Protein AF-A0A177NSL2-F1 (afdb_monomer_lite)

Foldseek 3Di:
DQPPVRDDDDDPVCVCVVVLVVQLVVQLVVVCVVVVVDPPCSVVSSVVSNVVVVVVVVVVVVVVVPPDD

Organism: NCBI:txid980561

Secondary structure (DSSP, 8-state):
---TTS-----TTTHHHHHHHHHHHHHHHHHHHHTTT-TT-HHHHHHHHHHHHHHHHHHHHHHTTS---

Structure (mmCIF, N/CA/C/O backbone):
data_AF-A0A177NSL2-F1
#
_entry.id   AF-A0A177NSL2-F1
#
loop_
_atom_site.group_PDB
_atom_site.id
_atom_site.type_symbol
_atom_site.label_atom_id
_atom_site.label_alt_id
_atom_site.label_comp_id
_atom_site.label_asym_id
_atom_site.label_entity_id
_atom_site.label_seq_id
_atom_site.pdbx_PDB_ins_code
_atom_site.Cartn_x
_atom_site.Cartn_y
_atom_site.Cartn_z
_atom_site.occupancy
_atom_site.B_iso_or_equiv
_atom_site.auth_seq_id
_atom_site.auth_comp_id
_atom_site.auth_asym_id
_atom_site.auth_atom_id
_atom_site.pdbx_PDB_model_num
ATOM 1 N N . MET A 1 1 ? -0.413 -27.516 -13.150 1.00 39.72 1 MET A N 1
ATOM 2 C CA . MET A 1 1 ? -1.028 -26.602 -12.166 1.00 39.72 1 MET A CA 1
ATOM 3 C C . MET A 1 1 ? -0.123 -25.389 -12.019 1.00 39.72 1 MET A C 1
ATOM 5 O O . MET A 1 1 ? 0.711 -25.342 -11.126 1.00 39.72 1 MET A O 1
ATOM 9 N N . THR A 1 2 ? -0.211 -24.450 -12.955 1.00 42.16 2 THR A N 1
ATOM 10 C CA . THR A 1 2 ? 0.432 -23.139 -12.833 1.00 42.16 2 THR A CA 1
ATOM 11 C C . THR A 1 2 ? -0.388 -22.359 -11.821 1.00 42.16 2 THR A C 1
ATOM 13 O O . THR A 1 2 ? -1.603 -22.224 -11.967 1.00 42.16 2 THR A O 1
ATOM 16 N N . THR A 1 3 ? 0.249 -21.953 -10.729 1.00 40.81 3 THR A N 1
ATOM 17 C CA . THR A 1 3 ? -0.381 -21.136 -9.696 1.00 40.81 3 THR A CA 1
ATOM 18 C C . THR A 1 3 ? -1.040 -19.923 -10.350 1.00 40.81 3 THR A C 1
ATOM 20 O O . THR A 1 3 ? -0.556 -19.411 -11.355 1.00 40.81 3 THR A O 1
ATOM 23 N N . LYS A 1 4 ? -2.137 -19.431 -9.771 1.00 49.47 4 LYS A N 1
ATOM 24 C CA . LYS A 1 4 ? -2.878 -18.222 -10.191 1.00 49.47 4 LYS A CA 1
ATOM 25 C C . LYS A 1 4 ? -2.037 -16.928 -10.298 1.00 49.47 4 LYS A C 1
ATOM 27 O O . LYS A 1 4 ? -2.571 -15.877 -10.613 1.00 49.47 4 LYS A O 1
ATOM 32 N N . TYR A 1 5 ? -0.735 -17.022 -10.034 1.00 46.50 5 TYR A N 1
ATOM 33 C CA . TYR A 1 5 ? 0.280 -15.974 -10.130 1.00 46.50 5 TYR A CA 1
ATOM 34 C C . TYR A 1 5 ? 1.424 -16.354 -11.094 1.00 46.50 5 TYR A C 1
ATOM 36 O O . TYR A 1 5 ? 2.513 -15.796 -11.016 1.00 46.50 5 TYR A O 1
ATOM 44 N N . GLY A 1 6 ? 1.219 -17.376 -11.931 1.00 50.47 6 GLY A N 1
ATOM 45 C CA . GLY A 1 6 ? 2.263 -18.085 -12.672 1.00 50.47 6 GLY A CA 1
ATOM 46 C C . GLY A 1 6 ? 2.297 -17.832 -14.177 1.00 50.47 6 GLY A C 1
A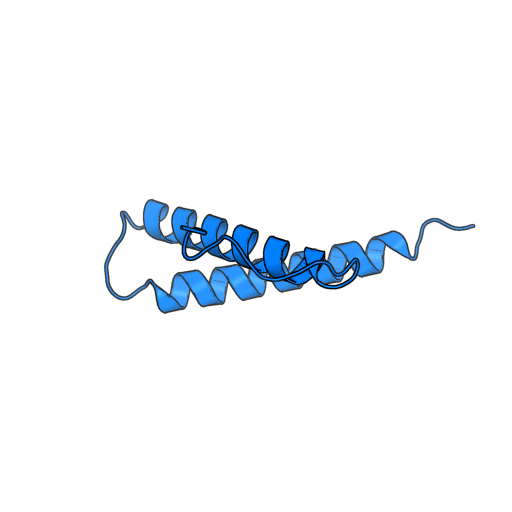TOM 47 O O . GLY A 1 6 ? 2.985 -18.570 -14.869 1.00 50.47 6 GLY A O 1
ATOM 48 N N . LEU A 1 7 ? 1.577 -16.842 -14.702 1.00 52.25 7 LEU A N 1
ATOM 49 C CA . LEU A 1 7 ? 1.627 -16.450 -16.113 1.00 52.25 7 LEU A CA 1
ATOM 50 C C . LEU A 1 7 ? 1.273 -14.965 -16.236 1.00 52.25 7 LEU A C 1
ATOM 52 O O . LEU A 1 7 ? 0.348 -14.518 -15.568 1.00 52.25 7 LEU A O 1
ATOM 56 N N . LEU A 1 8 ? 1.979 -14.284 -17.146 1.00 48.03 8 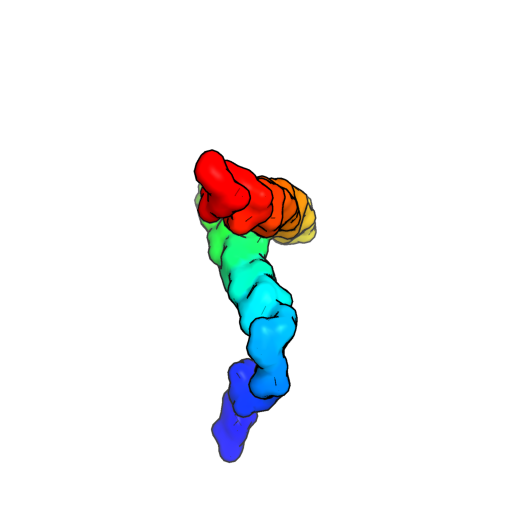LEU A N 1
ATOM 57 C CA . LEU A 1 8 ? 1.941 -12.869 -17.556 1.00 48.03 8 LEU A CA 1
ATOM 58 C C . LEU A 1 8 ? 3.092 -12.019 -16.976 1.00 48.03 8 LEU A C 1
ATOM 60 O O . LEU A 1 8 ? 3.108 -11.723 -15.793 1.00 48.03 8 LEU A O 1
ATOM 64 N N . LEU A 1 9 ? 4.068 -11.536 -17.743 1.00 47.78 9 LEU A N 1
ATOM 65 C CA . LEU A 1 9 ? 4.463 -11.809 -19.121 1.00 47.78 9 LEU A CA 1
ATOM 66 C C . LEU A 1 9 ? 5.862 -11.183 -19.311 1.00 47.78 9 LEU A C 1
ATOM 68 O O . LEU A 1 9 ? 6.207 -10.199 -18.663 1.00 47.78 9 LEU A O 1
ATOM 72 N N . ASN A 1 10 ? 6.665 -11.751 -20.204 1.00 51.56 10 ASN A N 1
ATOM 73 C CA . ASN A 1 10 ? 7.929 -11.169 -20.643 1.00 51.56 10 ASN A CA 1
ATOM 74 C C . ASN A 1 10 ? 7.694 -9.814 -21.329 1.00 51.56 10 ASN A C 1
ATOM 76 O O . ASN A 1 10 ? 7.172 -9.784 -22.443 1.00 51.56 10 ASN A O 1
ATOM 80 N N . HIS A 1 11 ? 8.146 -8.716 -20.733 1.00 45.62 11 HIS A N 1
ATOM 81 C CA . HIS A 1 11 ? 8.345 -7.468 -21.460 1.00 45.62 11 HIS A CA 1
ATOM 82 C C . HIS A 1 11 ? 9.389 -6.641 -20.717 1.00 45.62 11 HIS A C 1
ATOM 84 O O . HIS A 1 11 ? 9.227 -6.337 -19.539 1.00 45.62 11 HIS A O 1
ATOM 90 N N . ALA A 1 12 ? 10.471 -6.272 -21.395 1.00 48.75 12 ALA A N 1
ATOM 91 C CA . ALA A 1 12 ? 11.499 -5.401 -20.829 1.00 48.75 12 ALA A CA 1
ATOM 92 C C . ALA A 1 12 ? 10.966 -3.988 -20.472 1.00 48.75 12 ALA A C 1
ATOM 94 O O . ALA A 1 12 ? 11.682 -3.229 -19.829 1.00 48.75 12 ALA A O 1
ATOM 95 N N . ASP A 1 13 ? 9.710 -3.683 -20.833 1.00 51.97 13 ASP A N 1
ATOM 96 C CA . ASP A 1 13 ? 8.945 -2.477 -20.471 1.00 51.97 13 ASP A CA 1
ATOM 97 C C . ASP A 1 13 ? 7.864 -2.734 -19.375 1.00 51.97 13 ASP A C 1
ATOM 99 O O . ASP A 1 13 ? 7.503 -1.811 -18.652 1.00 51.97 13 ASP A O 1
ATOM 103 N N . ASP A 1 14 ? 7.393 -3.981 -19.165 1.00 50.78 14 ASP A N 1
ATOM 104 C CA . ASP A 1 14 ? 6.363 -4.361 -18.157 1.00 50.78 14 ASP A CA 1
ATOM 105 C C . ASP A 1 14 ? 6.942 -4.709 -16.774 1.00 50.78 14 ASP A C 1
ATOM 107 O O . ASP A 1 14 ? 6.201 -4.824 -15.791 1.00 50.78 14 ASP A O 1
ATOM 111 N N . ILE A 1 15 ? 8.267 -4.864 -16.661 1.00 52.06 15 ILE A N 1
ATOM 112 C CA . ILE A 1 15 ? 8.938 -5.075 -15.364 1.00 52.06 15 ILE A CA 1
ATOM 113 C C . ILE A 1 15 ? 8.591 -3.932 -14.394 1.00 52.06 15 ILE A C 1
ATOM 115 O O . ILE A 1 15 ? 8.440 -4.172 -13.197 1.00 52.06 15 ILE A O 1
ATOM 119 N N . ASP A 1 16 ? 8.377 -2.723 -14.917 1.00 62.81 16 ASP A N 1
ATOM 120 C CA . ASP A 1 16 ? 8.005 -1.534 -14.149 1.00 62.81 16 ASP A CA 1
ATOM 121 C C . ASP A 1 16 ? 6.612 -1.674 -13.500 1.00 62.81 16 ASP A C 1
ATOM 123 O O . ASP A 1 16 ? 6.435 -1.297 -12.346 1.00 62.81 16 ASP A O 1
ATOM 127 N N . LEU A 1 17 ? 5.636 -2.305 -14.172 1.00 65.75 17 LEU A N 1
ATOM 128 C CA . LEU A 1 17 ? 4.270 -2.474 -13.648 1.00 65.75 17 LEU A CA 1
ATOM 129 C C . LEU A 1 17 ? 4.183 -3.552 -12.563 1.00 65.75 17 LEU A C 1
ATOM 131 O O . LEU A 1 17 ? 3.543 -3.345 -11.531 1.00 65.75 17 LEU A O 1
ATOM 135 N N . VAL A 1 18 ? 4.843 -4.696 -12.764 1.00 70.06 18 VAL A N 1
ATOM 136 C CA . VAL A 1 18 ? 4.885 -5.764 -11.750 1.00 70.06 18 VAL A CA 1
ATOM 137 C C . VAL A 1 18 ? 5.661 -5.304 -10.512 1.00 70.06 18 VAL A C 1
ATOM 139 O O . VAL A 1 18 ? 5.267 -5.615 -9.385 1.00 70.06 18 VAL A O 1
ATOM 142 N N . ASP A 1 19 ? 6.743 -4.546 -10.701 1.00 78.38 19 ASP A N 1
ATOM 143 C CA . ASP A 1 19 ? 7.511 -3.957 -9.604 1.00 78.38 19 ASP A CA 1
ATOM 144 C C . ASP A 1 19 ? 6.721 -2.850 -8.886 1.00 78.38 19 ASP A C 1
ATOM 146 O O . ASP A 1 19 ? 6.676 -2.828 -7.654 1.00 78.38 19 ASP A O 1
ATOM 150 N N . LEU A 1 20 ? 6.004 -1.999 -9.630 1.00 80.88 20 LEU A N 1
ATOM 151 C CA . LEU A 1 20 ? 5.095 -0.987 -9.088 1.00 80.88 20 LEU A CA 1
ATOM 152 C C . LEU A 1 20 ? 4.025 -1.628 -8.200 1.00 80.88 20 LEU A C 1
ATOM 154 O O . LEU A 1 20 ? 3.895 -1.248 -7.038 1.00 80.88 20 LEU A O 1
ATOM 158 N N . HIS A 1 21 ? 3.313 -2.641 -8.700 1.00 83.31 21 HIS A N 1
ATOM 159 C CA . HIS A 1 21 ? 2.266 -3.325 -7.939 1.00 83.31 21 HIS A CA 1
ATOM 160 C C . HIS A 1 21 ? 2.806 -3.965 -6.655 1.00 83.31 21 HIS A C 1
ATOM 162 O O . HIS A 1 21 ? 2.174 -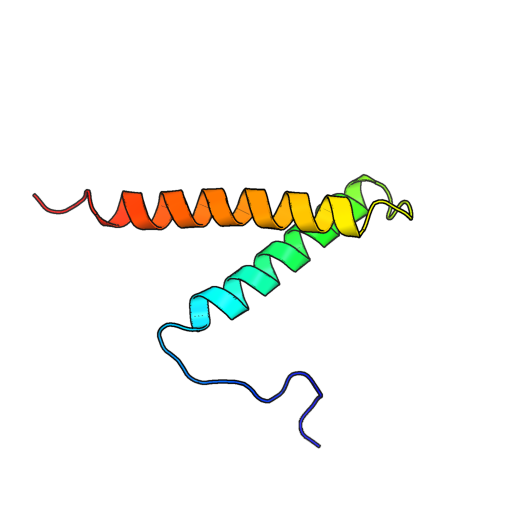3.867 -5.601 1.00 83.31 21 HIS A O 1
ATOM 168 N N . LYS A 1 22 ? 3.994 -4.583 -6.707 1.00 86.06 22 LYS A N 1
ATOM 169 C CA . LYS A 1 22 ? 4.649 -5.137 -5.512 1.00 86.06 22 LYS A CA 1
ATOM 170 C C . LYS A 1 22 ? 4.987 -4.048 -4.499 1.00 86.06 22 LYS A C 1
ATOM 172 O O . LYS A 1 22 ? 4.692 -4.212 -3.318 1.00 86.06 22 LYS A O 1
ATOM 177 N N . ARG A 1 23 ? 5.568 -2.933 -4.944 1.00 86.12 23 ARG A N 1
ATOM 178 C CA . ARG A 1 23 ? 5.928 -1.808 -4.067 1.00 86.12 23 ARG A CA 1
ATOM 179 C C . ARG A 1 23 ? 4.706 -1.157 -3.431 1.00 86.12 23 ARG A C 1
ATOM 181 O O . ARG A 1 23 ? 4.735 -0.881 -2.236 1.00 86.12 23 ARG A O 1
ATOM 188 N N . VAL A 1 24 ? 3.640 -0.959 -4.204 1.00 89.44 24 VAL A N 1
ATOM 189 C CA . VAL A 1 24 ? 2.360 -0.436 -3.710 1.00 89.44 24 VAL A CA 1
ATOM 190 C C . VAL A 1 24 ? 1.775 -1.378 -2.664 1.00 89.44 24 VAL A C 1
ATOM 192 O O . VAL A 1 24 ? 1.481 -0.936 -1.558 1.00 89.44 24 VAL A O 1
ATOM 195 N N . SER A 1 25 ? 1.718 -2.680 -2.957 1.00 89.62 25 SER A N 1
ATOM 196 C CA . SER A 1 25 ? 1.191 -3.690 -2.029 1.00 89.62 25 SER A CA 1
ATOM 197 C C . SER A 1 25 ? 1.958 -3.715 -0.702 1.00 89.62 25 SER A C 1
ATOM 199 O O . SER A 1 25 ? 1.355 -3.736 0.366 1.00 89.62 25 SER A O 1
ATOM 201 N N . VAL A 1 26 ? 3.294 -3.676 -0.754 1.00 91.25 26 VAL A N 1
ATOM 202 C CA . VAL A 1 26 ? 4.149 -3.652 0.444 1.00 91.25 26 VAL A CA 1
ATOM 203 C C . VAL A 1 26 ? 3.955 -2.359 1.241 1.00 91.25 26 VAL A C 1
ATOM 205 O O . VAL A 1 26 ? 3.868 -2.397 2.466 1.00 91.25 26 VAL A O 1
ATOM 208 N N . ASN A 1 27 ? 3.856 -1.209 0.572 1.00 92.19 27 ASN A N 1
ATOM 209 C CA . ASN A 1 27 ? 3.651 0.071 1.247 1.00 92.19 27 ASN A CA 1
ATOM 210 C C . ASN A 1 27 ? 2.267 0.139 1.912 1.00 92.19 27 ASN A C 1
ATOM 212 O O . ASN A 1 27 ? 2.183 0.484 3.089 1.00 92.19 27 ASN A O 1
ATOM 216 N N . ALA A 1 28 ? 1.211 -0.273 1.204 1.00 91.06 28 ALA A N 1
ATOM 217 C CA . ALA A 1 28 ? -0.144 -0.363 1.742 1.00 91.06 28 ALA A CA 1
ATOM 218 C C . ALA A 1 28 ? -0.207 -1.308 2.954 1.00 91.06 28 ALA A C 1
ATOM 220 O O . ALA A 1 28 ? -0.774 -0.948 3.982 1.00 91.06 28 ALA A O 1
ATOM 221 N N . TYR A 1 29 ? 0.467 -2.463 2.888 1.00 91.38 29 TYR A N 1
ATOM 222 C CA . TYR A 1 29 ? 0.572 -3.396 4.013 1.00 91.38 29 TYR A CA 1
ATOM 223 C C . TYR A 1 29 ? 1.186 -2.739 5.257 1.00 91.38 29 TYR A C 1
ATOM 225 O O . TYR A 1 29 ? 0.608 -2.812 6.338 1.00 91.38 29 TYR A O 1
ATOM 233 N N . TYR A 1 30 ? 2.317 -2.038 5.120 1.00 91.56 30 TYR A N 1
ATOM 234 C CA . TYR A 1 30 ? 2.942 -1.352 6.257 1.00 91.56 30 TYR A CA 1
ATOM 235 C C . TYR A 1 30 ? 2.113 -0.175 6.786 1.00 91.56 30 TYR A C 1
ATOM 237 O O . TYR A 1 30 ? 2.204 0.166 7.967 1.00 91.56 30 TYR A O 1
ATOM 245 N N . ARG A 1 31 ? 1.313 0.476 5.937 1.00 89.69 31 ARG A N 1
ATOM 246 C CA . ARG A 1 31 ? 0.375 1.524 6.365 1.00 89.69 31 ARG A CA 1
ATOM 247 C C . ARG A 1 31 ? -0.761 0.936 7.195 1.00 89.69 31 ARG A C 1
ATOM 249 O O . ARG A 1 31 ? -1.007 1.434 8.294 1.00 89.69 31 ARG A O 1
ATOM 256 N N . ALA A 1 32 ? -1.353 -0.159 6.730 1.00 90.94 32 ALA A N 1
ATOM 257 C CA . ALA A 1 32 ? -2.359 -0.895 7.479 1.00 90.94 32 ALA A CA 1
ATOM 258 C C . ALA A 1 32 ? -1.781 -1.424 8.804 1.00 90.94 32 ALA A C 1
ATOM 260 O O . ALA A 1 32 ? -2.397 -1.239 9.852 1.00 90.94 32 ALA A O 1
ATOM 261 N N . GLU A 1 33 ? -0.561 -1.974 8.801 1.00 92.44 33 GLU A N 1
ATOM 262 C CA . GLU A 1 33 ? 0.137 -2.455 10.005 1.00 92.44 33 GLU A CA 1
ATOM 263 C C . GLU A 1 33 ? 0.298 -1.350 11.062 1.00 92.44 33 GLU A C 1
ATOM 265 O O . GLU A 1 33 ? -0.018 -1.564 12.231 1.00 92.44 33 GLU A O 1
ATOM 270 N N . LYS A 1 34 ? 0.698 -0.133 10.663 1.00 91.38 34 LYS A N 1
ATOM 271 C CA . LYS A 1 34 ? 0.797 1.027 11.576 1.00 91.38 34 LYS A CA 1
ATOM 272 C C . LYS A 1 34 ? -0.537 1.412 12.210 1.00 91.38 34 LYS A C 1
ATOM 274 O O . LYS A 1 34 ? -0.553 2.000 13.289 1.00 91.38 34 LYS A O 1
ATOM 279 N N . ARG A 1 35 ? -1.645 1.098 11.542 1.00 87.25 35 ARG A N 1
ATOM 280 C CA . ARG A 1 35 ? -3.010 1.282 12.048 1.00 87.25 35 ARG A CA 1
ATOM 281 C C . ARG A 1 35 ? -3.565 0.005 12.674 1.00 87.25 35 ARG A C 1
ATOM 283 O O . ARG A 1 35 ? -4.773 -0.095 12.866 1.00 87.25 35 ARG A O 1
ATOM 290 N N . ASN A 1 36 ? -2.715 -0.978 12.964 1.00 91.50 36 ASN A N 1
ATOM 291 C CA . ASN A 1 36 ? -3.101 -2.267 13.524 1.00 91.50 36 ASN A CA 1
ATOM 292 C C . ASN A 1 36 ? -4.183 -2.986 12.689 1.00 91.50 36 ASN A C 1
ATOM 294 O O . ASN A 1 36 ? -5.078 -3.626 13.240 1.00 91.50 36 ASN A O 1
ATOM 298 N N . PHE A 1 37 ? -4.107 -2.828 11.364 1.00 88.31 37 PHE A N 1
ATOM 299 C CA . PHE A 1 37 ? -5.057 -3.337 10.373 1.00 88.31 37 PHE A CA 1
ATOM 300 C C . PHE A 1 37 ? -6.504 -2.903 10.649 1.00 88.31 37 PHE A C 1
ATOM 302 O O . PHE A 1 37 ? -7.438 -3.696 10.543 1.00 88.31 37 PHE A O 1
ATOM 309 N N . THR A 1 38 ? -6.689 -1.637 11.041 1.00 90.81 38 THR A N 1
ATOM 310 C CA . THR A 1 38 ? -8.026 -1.069 11.256 1.00 90.81 38 THR A CA 1
ATOM 311 C C . THR A 1 38 ? -8.845 -1.146 9.956 1.00 90.81 38 THR A C 1
ATOM 313 O O . THR A 1 38 ? -8.405 -0.599 8.943 1.00 90.81 38 THR A O 1
ATOM 316 N N . PRO A 1 39 ? -10.030 -1.784 9.970 1.00 87.31 39 PRO A N 1
ATOM 317 C CA . PRO A 1 39 ? -10.849 -1.960 8.774 1.00 87.31 39 PRO A CA 1
ATOM 318 C C . PRO A 1 39 ? -11.410 -0.629 8.258 1.00 87.31 39 PRO A C 1
ATOM 320 O O . PRO A 1 39 ? -11.673 0.287 9.037 1.00 87.31 39 PRO A O 1
ATOM 323 N N . GLY A 1 40 ? -11.646 -0.544 6.945 1.00 90.69 40 GLY A N 1
ATOM 324 C CA . GLY A 1 40 ? -12.218 0.647 6.301 1.00 90.69 40 GLY A CA 1
ATOM 325 C C . GLY A 1 40 ? -11.182 1.662 5.808 1.00 90.69 40 GLY A C 1
ATOM 326 O O . GLY A 1 40 ? -11.556 2.721 5.311 1.00 90.69 40 GLY A O 1
ATOM 327 N N . HIS A 1 41 ? -9.893 1.334 5.916 1.00 88.19 41 HIS A N 1
ATOM 328 C CA . HIS A 1 41 ? -8.787 2.139 5.387 1.00 88.19 41 HIS A CA 1
ATOM 329 C C . HIS A 1 41 ? -8.007 1.440 4.271 1.00 88.19 41 HIS A C 1
ATOM 331 O O . HIS A 1 41 ? -7.060 2.016 3.748 1.00 88.19 41 HIS A O 1
ATOM 337 N N . ASP A 1 42 ? -8.421 0.236 3.869 1.00 85.19 42 ASP A N 1
ATOM 338 C CA . ASP A 1 42 ? -7.696 -0.596 2.907 1.00 85.19 42 ASP A CA 1
ATOM 339 C C . ASP A 1 42 ? -7.496 0.121 1.558 1.00 85.19 42 ASP A C 1
ATOM 341 O O . ASP A 1 42 ? -6.394 0.144 1.008 1.00 85.19 42 ASP A O 1
ATOM 345 N N . GLU A 1 43 ? -8.549 0.773 1.054 1.00 88.94 43 GLU A N 1
ATOM 346 C CA . GLU A 1 43 ? -8.512 1.536 -0.201 1.00 88.94 43 GLU A CA 1
ATOM 347 C C . GLU A 1 43 ? -7.704 2.838 -0.074 1.00 88.94 43 GLU A C 1
ATOM 349 O O . GLU A 1 43 ? -6.979 3.209 -0.996 1.00 88.94 43 GLU A O 1
ATOM 354 N N . ASP A 1 44 ? -7.791 3.516 1.073 1.00 88.62 44 ASP A N 1
ATOM 355 C CA . ASP A 1 44 ? -7.068 4.767 1.342 1.00 88.62 44 ASP A CA 1
ATOM 356 C C . ASP A 1 44 ? -5.558 4.514 1.464 1.00 88.62 44 ASP A C 1
ATOM 358 O O . ASP A 1 44 ? -4.739 5.229 0.881 1.00 88.62 44 ASP A O 1
ATOM 362 N 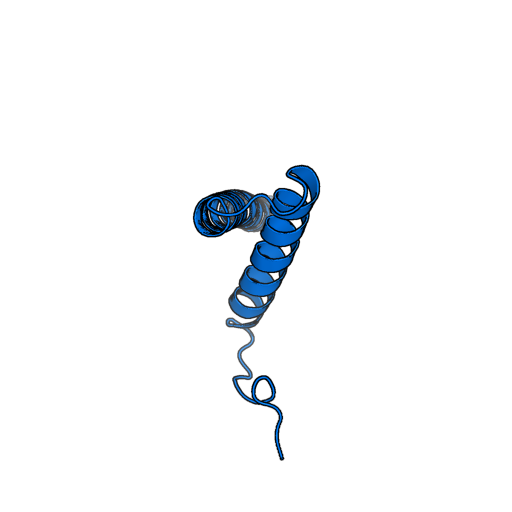N . ASP A 1 45 ? -5.176 3.437 2.155 1.00 87.69 45 ASP A N 1
ATOM 363 C CA . ASP A 1 45 ? -3.786 3.023 2.306 1.00 87.69 45 ASP A CA 1
ATOM 364 C C . ASP A 1 45 ? -3.194 2.551 0.963 1.00 87.69 45 ASP A C 1
ATOM 366 O O . ASP A 1 45 ? -2.021 2.831 0.685 1.00 87.69 45 ASP A O 1
ATOM 370 N N . TRP A 1 46 ? -4.001 1.925 0.094 1.00 87.56 46 TRP A N 1
ATOM 371 C CA . TRP A 1 46 ? -3.607 1.592 -1.279 1.00 87.56 46 TRP A CA 1
ATOM 372 C C . TRP A 1 46 ? -3.398 2.843 -2.141 1.00 87.56 46 TRP A C 1
ATOM 374 O O . TRP A 1 46 ? -2.325 3.009 -2.722 1.00 87.56 46 TRP A O 1
ATOM 384 N N . GLN A 1 47 ? -4.361 3.769 -2.179 1.00 91.06 47 GLN A N 1
ATOM 385 C CA . GLN A 1 47 ? -4.231 5.010 -2.956 1.00 91.06 47 GLN A CA 1
ATOM 386 C C . GLN A 1 47 ? -3.044 5.859 -2.484 1.00 91.06 47 GLN A C 1
ATOM 388 O O . GLN A 1 47 ? -2.294 6.420 -3.292 1.00 91.06 47 GLN A O 1
ATOM 393 N N . ALA A 1 48 ? -2.827 5.937 -1.170 1.00 89.69 48 ALA A N 1
ATOM 394 C CA . ALA A 1 48 ? -1.688 6.644 -0.603 1.00 89.69 48 ALA A CA 1
ATOM 3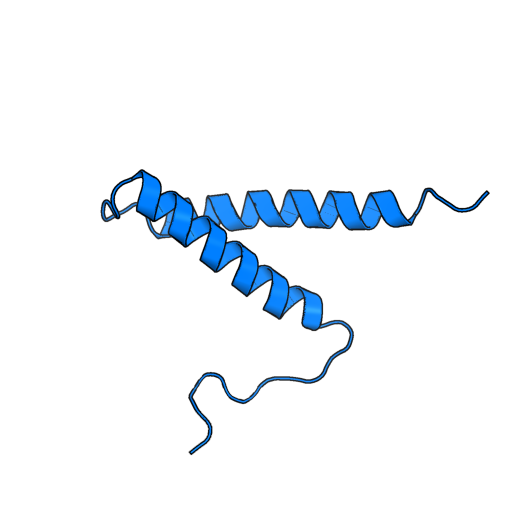95 C C . ALA A 1 48 ? -0.352 5.997 -1.009 1.00 89.69 48 ALA A C 1
ATOM 397 O O . ALA A 1 48 ? 0.605 6.713 -1.324 1.00 89.69 48 ALA A O 1
ATOM 398 N N . ALA A 1 49 ? -0.290 4.663 -1.044 1.00 89.75 49 ALA A N 1
ATOM 399 C CA . ALA A 1 49 ? 0.865 3.920 -1.532 1.00 89.75 49 ALA A CA 1
ATOM 400 C C . ALA A 1 49 ? 1.121 4.163 -3.031 1.00 89.75 49 ALA A C 1
ATOM 402 O O . ALA A 1 49 ? 2.255 4.455 -3.415 1.00 89.75 49 ALA A O 1
ATOM 403 N N . GLU A 1 50 ? 0.090 4.120 -3.880 1.00 88.75 50 GLU A N 1
ATOM 404 C CA . GLU A 1 50 ? 0.208 4.396 -5.321 1.00 88.75 50 GLU A CA 1
ATOM 405 C C . GLU A 1 50 ? 0.776 5.789 -5.597 1.00 88.75 50 GLU A C 1
ATOM 407 O O . GLU A 1 50 ? 1.724 5.938 -6.374 1.00 88.75 50 GLU A O 1
ATOM 412 N N . LEU A 1 51 ? 0.257 6.812 -4.913 1.00 88.62 51 LEU A N 1
ATOM 413 C CA . LEU A 1 51 ? 0.726 8.190 -5.058 1.00 88.62 51 LEU A CA 1
ATOM 414 C C . LEU A 1 51 ? 2.189 8.359 -4.634 1.00 88.62 51 LEU A C 1
ATOM 416 O O . LEU A 1 51 ? 2.945 9.093 -5.281 1.00 88.62 51 LEU A O 1
ATOM 420 N N . GLU A 1 52 ? 2.601 7.708 -3.548 1.00 87.38 52 GLU A N 1
ATOM 421 C CA . GLU A 1 52 ? 3.972 7.774 -3.042 1.00 87.38 52 GLU A CA 1
ATOM 422 C C . GLU A 1 52 ? 4.957 7.127 -4.021 1.00 87.38 52 GLU A C 1
ATOM 424 O O . GLU A 1 52 ? 5.964 7.741 -4.390 1.00 87.38 52 GLU A O 1
ATOM 429 N N . ILE A 1 53 ? 4.635 5.928 -4.509 1.00 84.81 53 ILE A N 1
ATOM 430 C CA . ILE A 1 53 ? 5.491 5.202 -5.443 1.00 84.81 53 ILE A CA 1
ATOM 431 C C . ILE A 1 53 ? 5.530 5.907 -6.809 1.00 84.81 53 ILE A C 1
ATOM 433 O O . ILE A 1 53 ? 6.616 6.111 -7.356 1.00 84.81 53 ILE A O 1
ATOM 437 N N . ALA A 1 54 ? 4.402 6.409 -7.323 1.00 83.94 54 ALA A N 1
ATOM 438 C CA . ALA A 1 54 ? 4.368 7.187 -8.565 1.00 83.94 54 ALA A CA 1
ATOM 439 C C . ALA A 1 54 ? 5.277 8.433 -8.505 1.00 83.94 54 ALA A C 1
ATOM 441 O O . ALA A 1 54 ? 5.995 8.746 -9.463 1.00 83.94 54 ALA A O 1
ATOM 442 N N . ARG A 1 55 ? 5.317 9.130 -7.359 1.00 82.25 55 ARG A N 1
ATOM 443 C CA . ARG A 1 55 ? 6.241 10.258 -7.134 1.00 82.25 55 ARG A CA 1
ATOM 444 C C . ARG A 1 55 ? 7.706 9.813 -7.157 1.00 82.25 55 ARG A C 1
ATOM 446 O O . ARG A 1 55 ? 8.542 10.523 -7.721 1.00 82.25 55 ARG A O 1
ATOM 453 N N . GLN A 1 56 ? 8.024 8.654 -6.580 1.00 76.56 56 GLN A N 1
ATOM 454 C CA . GLN A 1 56 ? 9.384 8.106 -6.567 1.00 76.56 56 GLN A CA 1
ATOM 455 C C . GLN A 1 56 ? 9.853 7.700 -7.971 1.00 76.56 56 GLN A C 1
ATOM 457 O O . GLN A 1 56 ? 10.939 8.111 -8.383 1.00 76.56 56 GLN A O 1
ATOM 462 N N . PHE A 1 57 ? 9.027 6.995 -8.750 1.00 70.88 57 PHE A N 1
ATOM 463 C CA . PHE A 1 57 ? 9.356 6.620 -10.134 1.00 70.88 57 PHE A CA 1
ATOM 464 C C . PHE A 1 57 ? 9.544 7.841 -11.040 1.00 70.88 57 PHE A C 1
ATOM 466 O O . PHE A 1 57 ? 10.492 7.892 -11.829 1.00 70.88 57 PHE A O 1
ATOM 473 N N . ARG A 1 58 ? 8.711 8.880 -10.877 1.00 65.69 58 ARG A N 1
ATOM 474 C CA . ARG A 1 58 ? 8.883 10.149 -11.602 1.00 65.69 58 ARG A CA 1
ATOM 475 C C . ARG A 1 58 ? 10.236 10.797 -11.301 1.00 65.69 58 ARG A C 1
ATOM 477 O O . ARG A 1 58 ? 10.853 11.354 -12.206 1.00 65.69 58 ARG A O 1
ATOM 484 N N . ARG A 1 59 ? 10.713 10.720 -10.054 1.00 61.75 59 ARG A N 1
ATOM 485 C CA . ARG A 1 59 ? 12.012 11.277 -9.646 1.00 61.75 59 ARG A CA 1
ATOM 486 C C . ARG A 1 59 ? 13.189 10.461 -10.183 1.00 61.75 59 ARG A C 1
ATOM 488 O O . ARG A 1 59 ? 14.155 11.055 -10.651 1.00 61.75 59 ARG A O 1
ATOM 495 N N . VAL A 1 60 ? 13.094 9.131 -10.169 1.00 61.81 60 VAL A N 1
ATOM 496 C CA . VAL A 1 60 ? 14.137 8.239 -10.707 1.00 61.81 60 VAL A CA 1
ATOM 497 C C . VAL A 1 60 ? 14.316 8.454 -12.213 1.00 61.81 60 VAL A C 1
ATOM 499 O O . VAL A 1 60 ? 15.437 8.692 -12.654 1.00 61.81 60 VAL A O 1
ATOM 502 N N . ARG A 1 61 ? 13.223 8.510 -12.992 1.00 57.44 61 ARG A N 1
ATOM 503 C CA . ARG A 1 61 ? 13.285 8.785 -14.444 1.00 57.44 61 ARG A CA 1
ATOM 504 C C . ARG A 1 61 ? 13.914 10.141 -14.793 1.00 57.44 61 ARG A C 1
ATOM 506 O O . ARG A 1 61 ? 14.556 10.259 -15.832 1.00 57.44 61 ARG A O 1
ATOM 513 N N . GLN A 1 62 ? 13.732 11.159 -13.950 1.00 51.59 62 GLN A N 1
ATOM 514 C CA . GLN A 1 62 ? 14.317 12.495 -14.145 1.00 51.59 62 GLN A CA 1
ATOM 515 C C . GLN A 1 62 ? 15.807 12.535 -13.754 1.00 51.59 62 GLN A C 1
ATOM 517 O O . GLN A 1 62 ? 16.594 13.215 -14.406 1.00 51.59 62 GLN A O 1
ATOM 522 N N . GLY A 1 63 ? 16.212 11.783 -12.723 1.00 52.19 63 GLY A N 1
ATOM 523 C CA . GLY A 1 63 ? 17.599 11.731 -12.244 1.00 52.19 63 GLY A CA 1
ATOM 524 C C . GLY A 1 63 ? 18.567 11.028 -13.200 1.00 52.19 63 GLY A C 1
ATOM 525 O O . GLY A 1 63 ? 19.716 11.441 -13.311 1.00 52.19 63 GLY A O 1
ATOM 526 N N . THR A 1 64 ? 18.102 10.027 -13.953 1.00 54.81 64 THR A N 1
ATOM 527 C CA . THR A 1 64 ? 18.923 9.306 -14.948 1.00 54.81 64 THR A CA 1
ATOM 528 C C . THR A 1 64 ? 19.236 10.141 -16.200 1.00 54.81 64 THR A C 1
ATOM 530 O O . THR A 1 64 ? 20.095 9.772 -16.990 1.00 54.81 64 THR A O 1
ATOM 533 N N . LYS A 1 65 ? 18.558 11.279 -16.408 1.00 54.56 65 LYS A N 1
ATOM 534 C CA . LYS A 1 65 ? 18.776 12.167 -17.567 1.00 54.56 65 LYS A CA 1
ATOM 535 C C . LYS A 1 65 ? 19.801 13.287 -17.312 1.00 54.56 65 LYS A C 1
ATOM 537 O O . LYS A 1 65 ? 20.041 14.066 -18.226 1.00 54.56 65 LYS A O 1
ATOM 542 N N . MET A 1 66 ? 20.395 13.394 -16.115 1.00 51.56 66 MET A N 1
ATOM 543 C CA 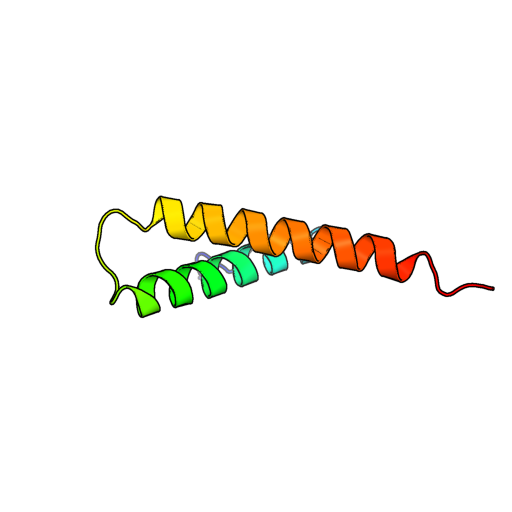. MET A 1 66 ? 21.255 14.532 -15.721 1.00 51.56 66 MET A CA 1
ATOM 544 C C . MET A 1 66 ? 22.701 14.163 -15.337 1.00 51.56 66 MET A C 1
ATOM 546 O O . MET A 1 66 ? 23.376 14.937 -14.667 1.00 51.56 66 MET A O 1
ATOM 550 N N . ASN A 1 67 ? 23.212 13.011 -15.770 1.00 53.16 67 ASN A N 1
ATOM 551 C CA . ASN A 1 67 ? 24.622 12.635 -15.615 1.00 53.16 67 ASN A CA 1
ATOM 552 C C . ASN A 1 67 ? 25.219 12.199 -16.959 1.00 53.16 67 ASN A C 1
ATOM 554 O O . ASN A 1 67 ? 25.529 11.034 -17.192 1.00 53.16 67 ASN A O 1
ATOM 558 N N . GLY A 1 68 ? 25.353 13.171 -17.853 1.00 56.62 68 GLY A N 1
ATOM 559 C CA . GLY A 1 68 ? 25.994 13.006 -19.149 1.00 56.62 68 GLY A CA 1
ATOM 560 C C . GLY A 1 68 ? 26.397 14.355 -19.723 1.00 56.62 68 GLY A C 1
ATOM 561 O O . GLY A 1 68 ? 25.812 14.765 -20.719 1.00 56.62 68 GLY A O 1
ATOM 562 N N . ASN A 1 69 ? 27.315 15.049 -19.042 1.00 42.94 69 ASN A N 1
ATOM 563 C CA . ASN A 1 69 ? 28.396 15.855 -19.628 1.00 42.94 69 ASN A CA 1
ATOM 564 C C . ASN A 1 69 ? 29.324 16.363 -18.518 1.00 42.94 69 ASN A C 1
ATOM 566 O O . ASN A 1 69 ? 28.839 17.156 -17.680 1.00 42.94 69 ASN A O 1
#

Sequence (69 aa):
MTTKYGLLLNHADDIDLVDLHKRVSVNAYYRAEKRNFTPGHDEDDWQAAELEIARQFRRVRQGTKMNGN

Radius of gyration: 15.77 Å; chains: 1; bounding box: 41×42×35 Å

pLDDT: mean 72.35, std 18.25, range [39.72, 92.44]

InterPro domains:
  IPR021327 Protein of unknown function DUF2934 [PF11154] (20-54)